Protein AF-A0A960PUS4-F1 (afdb_monomer)

Mean predicted aligned error: 9.08 Å

Secondary structure (DSSP, 8-state):
-PPPPP------HHHHHHHHHHHHHHT--HHHHHHHHHHHHHHHHHHHHHHHHHHHHH-PPPHHHHHHHHHHHHHHHHHHHHS-S-----------

Foldseek 3Di:
DDDDDDDDDDDDPVVQVVLCVVCVVVVHDSVRSVVVVVVVVVVVVVVVVVQVVVCVVPNDDDPVRVVVVVVVVVVVVVVVVPPDPPPPDDPDPDDD

Nearest PDB structures (foldseek):
  3oee-assembly2_J  TM=3.466E-01  e=2.449E+00  Saccharomyces cerevisiae

pLDDT: mean 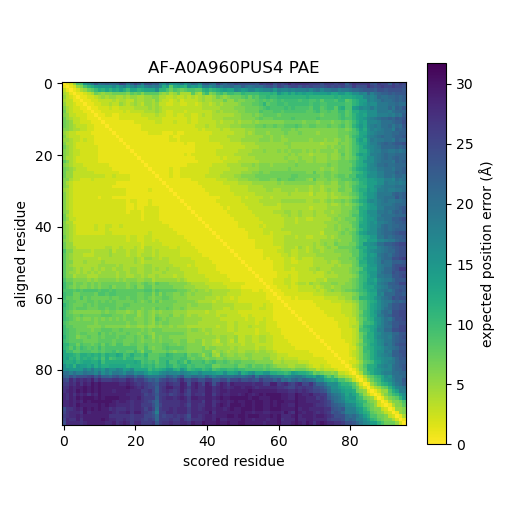88.76, std 16.91, range [43.12, 98.62]

Radius of gyration: 20.26 Å; Cα contacts (8 Å, |Δi|>4): 19; chains: 1; bounding box: 46×38×45 Å

Sequence (96 aa):
MVARPKRSISLPPELDAAIEVAATLEGTSFSGWLAQTAAHRLRIEQGWEGIEAWEADNGRLTADELAEGRRRARAMLAEAATGPAGDRARPQRAGA

Structure (mmCIF, N/CA/C/O backbone):
data_AF-A0A960PUS4-F1
#
_entry.id   AF-A0A960PUS4-F1
#
loop_
_atom_site.group_PDB
_atom_site.id
_atom_site.type_symbol
_atom_site.label_atom_id
_atom_site.label_alt_id
_atom_site.label_comp_id
_atom_site.label_asym_id
_atom_site.label_entity_id
_atom_site.label_seq_id
_atom_site.pdbx_PDB_ins_code
_atom_site.Cartn_x
_atom_site.Cartn_y
_atom_site.Cartn_z
_atom_site.occupancy
_atom_site.B_iso_or_equiv
_atom_site.auth_seq_id
_atom_site.auth_comp_id
_atom_site.auth_asym_id
_atom_site.auth_atom_id
_atom_site.pdbx_PDB_model_num
ATOM 1 N N . MET A 1 1 ? -29.534 5.926 -3.037 1.00 54.22 1 MET A N 1
ATOM 2 C CA . MET A 1 1 ? -28.611 5.358 -2.027 1.00 54.22 1 MET A CA 1
ATOM 3 C C . MET A 1 1 ? -28.119 4.015 -2.536 1.00 54.22 1 MET A C 1
ATOM 5 O O . MET A 1 1 ? -28.954 3.169 -2.818 1.00 54.22 1 MET A O 1
ATOM 9 N N . VAL A 1 2 ? -26.806 3.820 -2.690 1.00 76.50 2 VAL A N 1
ATOM 10 C CA . VAL A 1 2 ? -26.243 2.495 -3.012 1.00 76.50 2 VAL A CA 1
ATOM 11 C C . VAL A 1 2 ? -26.120 1.709 -1.709 1.00 76.50 2 VAL A C 1
ATOM 13 O O . VAL A 1 2 ? -25.483 2.181 -0.765 1.00 76.50 2 VAL A O 1
ATOM 16 N N . ALA A 1 3 ? -26.760 0.541 -1.634 1.00 85.56 3 ALA A N 1
ATOM 17 C CA . ALA A 1 3 ? -26.645 -0.343 -0.481 1.00 85.56 3 ALA A CA 1
ATOM 18 C C . ALA A 1 3 ? -25.194 -0.825 -0.343 1.00 85.56 3 ALA A C 1
ATOM 20 O O . ALA A 1 3 ? -24.610 -1.328 -1.302 1.00 85.56 3 ALA A O 1
ATOM 21 N N . ARG A 1 4 ? -24.605 -0.673 0.849 1.00 85.50 4 ARG A N 1
ATOM 22 C CA . ARG A 1 4 ? -23.268 -1.199 1.151 1.00 85.50 4 ARG A CA 1
ATOM 23 C C . ARG A 1 4 ? -23.421 -2.486 1.959 1.00 85.50 4 ARG A C 1
ATOM 25 O O . ARG A 1 4 ? -23.984 -2.418 3.055 1.00 85.50 4 ARG A O 1
ATOM 32 N N . PRO A 1 5 ? -22.963 -3.642 1.452 1.00 92.94 5 PRO A N 1
ATOM 33 C CA . PRO A 1 5 ? -23.037 -4.881 2.209 1.00 92.94 5 PRO A CA 1
ATOM 34 C C . PRO A 1 5 ? -22.202 -4.757 3.488 1.00 92.94 5 PRO A C 1
ATOM 36 O O . PRO A 1 5 ? -21.054 -4.320 3.447 1.00 92.94 5 PRO A O 1
ATOM 39 N N . LYS A 1 6 ? -22.781 -5.150 4.625 1.00 92.94 6 LYS A N 1
ATOM 40 C CA . LYS A 1 6 ? -22.073 -5.247 5.907 1.00 92.94 6 LYS A CA 1
ATOM 41 C C . LYS A 1 6 ? -21.567 -6.675 6.092 1.00 92.94 6 LYS A C 1
ATOM 43 O O . LYS A 1 6 ? -22.249 -7.625 5.713 1.00 92.94 6 LYS A O 1
ATOM 48 N N . ARG A 1 7 ? -20.374 -6.824 6.663 1.00 93.00 7 ARG A N 1
ATOM 49 C CA . ARG A 1 7 ? -19.764 -8.119 6.988 1.00 93.00 7 ARG A CA 1
ATOM 50 C C . ARG A 1 7 ? -19.353 -8.104 8.455 1.00 93.00 7 ARG A C 1
ATOM 52 O O . ARG A 1 7 ? -18.823 -7.101 8.919 1.00 93.00 7 ARG A O 1
ATOM 59 N N . SER A 1 8 ? -19.640 -9.190 9.168 1.00 95.44 8 SER A N 1
ATOM 60 C CA . SER A 1 8 ? -19.135 -9.428 10.521 1.00 95.44 8 SER A CA 1
ATOM 61 C C . SER A 1 8 ? -17.910 -10.327 10.411 1.00 95.44 8 SER A C 1
ATOM 63 O O . SER A 1 8 ? -17.946 -11.316 9.678 1.00 95.44 8 SER A O 1
ATOM 65 N N . ILE A 1 9 ? -16.827 -9.942 11.079 1.00 93.62 9 ILE A N 1
ATOM 66 C CA . ILE A 1 9 ? -15.550 -10.655 11.084 1.00 93.62 9 ILE A CA 1
ATOM 67 C C . ILE A 1 9 ? -15.003 -10.669 12.510 1.00 93.62 9 ILE A C 1
ATOM 69 O O . ILE A 1 9 ? -15.181 -9.698 13.243 1.00 93.62 9 ILE A O 1
ATOM 73 N N . SER A 1 10 ? -14.335 -11.756 12.884 1.00 96.75 10 SER A N 1
ATOM 74 C CA . SER A 1 10 ? -13.554 -11.826 14.120 1.00 96.75 10 SER A CA 1
ATOM 75 C C . SER A 1 10 ? -12.113 -11.429 13.823 1.00 96.75 10 SER A C 1
ATOM 77 O O . SER A 1 10 ? -11.552 -11.875 12.821 1.00 96.75 10 SER A O 1
ATOM 79 N N . LEU A 1 11 ? -11.517 -10.613 14.690 1.00 96.25 11 LEU A N 1
ATOM 80 C CA . LEU A 1 11 ? -10.136 -10.154 14.565 1.00 96.25 11 LEU A CA 1
ATOM 81 C C . LEU A 1 11 ? -9.323 -10.593 15.788 1.00 96.25 11 LEU A C 1
ATOM 83 O O . LEU A 1 11 ? -9.876 -10.644 16.890 1.00 96.25 11 LEU A O 1
ATOM 87 N N . PRO A 1 12 ? -8.023 -10.893 15.622 1.00 98.31 12 PRO A N 1
ATOM 88 C CA . PRO A 1 12 ? -7.111 -10.993 16.753 1.00 98.31 12 PRO A CA 1
ATOM 89 C C . PRO A 1 12 ? -7.147 -9.693 17.584 1.00 98.31 12 PRO A C 1
ATOM 91 O O . PRO A 1 12 ? -7.154 -8.615 16.978 1.00 98.31 12 PRO A O 1
ATOM 94 N N . PRO A 1 13 ? -7.175 -9.752 18.930 1.00 97.81 13 PRO A N 1
ATOM 95 C CA . PRO A 1 13 ? -7.309 -8.562 19.780 1.00 97.81 13 PRO A CA 1
ATOM 96 C C . PRO A 1 13 ? -6.253 -7.482 19.511 1.00 97.81 13 PRO A C 1
ATOM 98 O O . PRO A 1 13 ? -6.544 -6.289 19.513 1.00 97.81 13 PRO A O 1
ATOM 101 N N . GLU A 1 14 ? -5.022 -7.897 19.237 1.00 98.12 14 GLU A N 1
ATOM 102 C CA . GLU A 1 14 ? -3.911 -7.014 18.903 1.00 98.12 14 GLU A CA 1
ATOM 103 C C . GLU A 1 14 ? -4.105 -6.301 17.558 1.00 98.12 14 GLU A C 1
A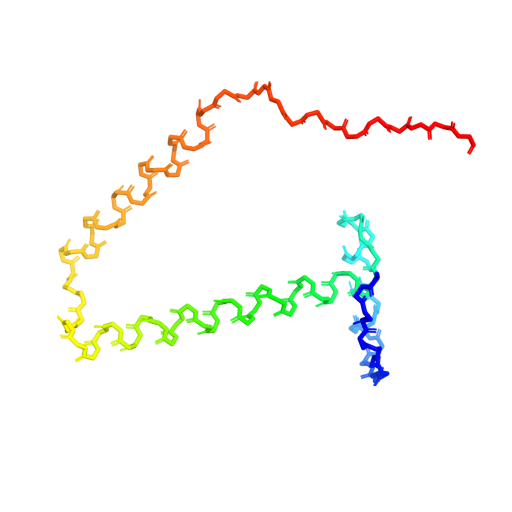TOM 105 O O . GLU A 1 14 ? -3.722 -5.139 17.415 1.00 98.12 14 GLU A O 1
ATOM 110 N N . LEU A 1 15 ? -4.737 -6.963 16.584 1.00 97.81 15 LEU A N 1
ATOM 111 C CA . LEU A 1 15 ? -5.037 -6.372 15.283 1.00 97.81 15 LEU A CA 1
ATOM 112 C C . LEU A 1 15 ? -6.201 -5.383 15.384 1.00 97.81 15 LEU A C 1
ATOM 114 O O . LEU A 1 15 ? -6.138 -4.317 14.779 1.00 97.81 15 LEU A O 1
ATOM 118 N N . ASP A 1 16 ? -7.233 -5.716 16.160 1.00 98.19 16 ASP A N 1
ATOM 119 C CA . ASP A 1 16 ? -8.349 -4.812 16.455 1.00 98.19 16 ASP A CA 1
ATOM 120 C C . ASP A 1 16 ? -7.845 -3.489 17.056 1.00 98.19 16 ASP A C 1
ATOM 122 O O . ASP A 1 16 ? -8.077 -2.416 16.493 1.00 98.19 16 ASP A O 1
ATOM 126 N N . ALA A 1 17 ? -7.026 -3.570 18.111 1.00 98.31 17 ALA A N 1
ATOM 127 C CA . ALA A 1 17 ? -6.429 -2.394 18.739 1.00 98.31 17 ALA A CA 1
ATOM 128 C C . ALA A 1 17 ? -5.545 -1.588 17.768 1.00 98.31 17 ALA A C 1
ATOM 130 O O . ALA A 1 17 ? -5.595 -0.356 17.753 1.00 98.31 17 ALA A O 1
ATOM 131 N N . ALA A 1 18 ? -4.749 -2.265 16.934 1.00 98.44 18 ALA A N 1
ATOM 132 C CA . ALA A 1 18 ? -3.896 -1.600 15.952 1.00 98.44 18 ALA A CA 1
ATOM 133 C C . ALA A 1 18 ? -4.706 -0.853 14.877 1.00 98.44 18 ALA A C 1
ATOM 135 O O . ALA A 1 18 ? -4.333 0.261 1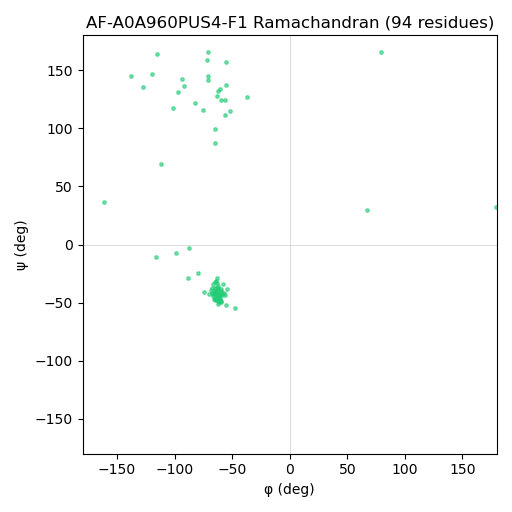4.500 1.00 98.44 18 ALA A O 1
ATOM 136 N N . ILE A 1 19 ? -5.817 -1.430 14.404 1.00 98.19 19 ILE A N 1
ATOM 137 C CA . ILE A 1 19 ? -6.697 -0.786 13.420 1.00 98.19 19 ILE A CA 1
ATOM 138 C C . ILE A 1 19 ? -7.376 0.440 14.030 1.00 98.19 19 ILE A C 1
ATOM 140 O O . ILE A 1 19 ? -7.433 1.474 13.370 1.00 98.19 19 ILE A O 1
ATOM 144 N N . GLU A 1 20 ? -7.852 0.364 15.274 1.00 98.38 20 GLU A N 1
ATOM 145 C CA . GLU A 1 20 ? -8.482 1.510 15.944 1.00 98.38 20 GLU A CA 1
ATOM 146 C C . GLU A 1 20 ? -7.509 2.694 16.074 1.00 98.38 20 GLU A C 1
ATOM 148 O O . GLU A 1 20 ? -7.855 3.839 15.760 1.00 98.38 20 GLU A O 1
ATOM 153 N N . VAL A 1 21 ? -6.257 2.419 16.458 1.00 98.62 21 VAL A N 1
ATOM 154 C CA . VAL A 1 21 ? -5.198 3.437 16.521 1.00 98.62 21 VAL A CA 1
ATOM 155 C C . VAL A 1 21 ? -4.923 4.024 15.137 1.00 98.62 21 VAL A C 1
ATOM 157 O O . VAL A 1 21 ? -4.905 5.247 14.990 1.00 98.62 21 VAL A O 1
ATOM 160 N N . ALA A 1 22 ? -4.741 3.186 14.114 1.00 98.50 22 ALA A N 1
ATOM 161 C CA . ALA A 1 22 ? -4.462 3.649 12.755 1.00 98.50 22 ALA A CA 1
ATOM 162 C C . ALA A 1 22 ? -5.617 4.488 12.182 1.00 98.50 22 ALA A C 1
ATOM 164 O O . ALA A 1 22 ? -5.395 5.577 11.653 1.00 98.50 22 ALA A O 1
ATOM 165 N N . ALA A 1 23 ? -6.858 4.035 12.369 1.00 98.44 23 ALA A N 1
ATOM 166 C CA . ALA A 1 23 ? -8.051 4.749 11.938 1.00 98.44 23 ALA A CA 1
ATOM 167 C C . ALA A 1 23 ? -8.165 6.123 12.615 1.00 98.44 23 ALA A C 1
ATOM 169 O O . ALA A 1 23 ? -8.432 7.120 11.942 1.00 98.44 23 ALA A O 1
ATOM 170 N N . THR A 1 24 ? -7.882 6.189 13.921 1.00 98.38 24 THR A N 1
ATOM 171 C CA . THR A 1 24 ? -7.861 7.441 14.688 1.00 98.38 24 THR A CA 1
ATOM 172 C C . THR A 1 24 ? -6.791 8.403 14.172 1.00 98.38 24 THR A C 1
ATOM 174 O O . THR A 1 24 ? -7.083 9.577 13.940 1.00 98.38 24 THR A O 1
ATOM 177 N N . LEU A 1 25 ? -5.563 7.917 13.960 1.00 98.25 25 LEU A N 1
ATOM 178 C CA . LEU A 1 25 ? -4.448 8.727 13.455 1.00 98.25 25 LEU A CA 1
ATOM 179 C C . LEU A 1 25 ? -4.725 9.285 12.051 1.00 98.25 25 LEU A C 1
ATOM 181 O O . LEU A 1 25 ? -4.354 10.421 11.757 1.00 98.25 25 LEU A O 1
ATOM 185 N N . GLU A 1 26 ? -5.407 8.515 11.205 1.00 97.88 26 GLU A N 1
ATOM 186 C CA . GLU A 1 26 ? -5.781 8.908 9.842 1.00 97.88 26 GLU A CA 1
ATOM 187 C C . GLU A 1 26 ? -7.121 9.663 9.758 1.00 97.88 26 GLU A C 1
ATOM 189 O O . GLU A 1 26 ? -7.512 10.118 8.682 1.00 97.88 26 GLU A O 1
ATOM 194 N N . GLY A 1 27 ? -7.836 9.831 10.877 1.00 97.94 27 GLY A N 1
ATOM 195 C CA . GLY A 1 27 ? -9.110 10.553 10.922 1.00 97.94 27 GLY A CA 1
ATOM 196 C C . GLY A 1 27 ? -10.252 9.858 10.170 1.00 97.94 27 GLY A C 1
ATOM 197 O O . GLY A 1 27 ? -11.147 10.526 9.649 1.00 97.94 27 GLY A O 1
ATOM 198 N N . THR A 1 28 ? -10.232 8.527 10.098 1.00 98.12 28 THR A N 1
ATOM 199 C CA . THR A 1 28 ? -11.277 7.692 9.487 1.00 98.12 28 THR A CA 1
ATOM 200 C C . THR A 1 28 ? -11.952 6.812 10.544 1.00 98.12 28 THR A C 1
ATOM 202 O O . THR A 1 28 ? -11.437 6.618 11.638 1.00 98.12 28 THR A O 1
ATOM 205 N N . SER A 1 29 ? -13.117 6.242 10.230 1.00 97.81 29 SER A N 1
ATOM 206 C CA . SER A 1 29 ? -13.684 5.172 11.060 1.00 97.81 29 SER A CA 1
ATOM 207 C C . SER A 1 29 ? -12.898 3.872 10.887 1.00 97.81 29 SER A C 1
ATOM 209 O O . SER A 1 29 ? -12.290 3.661 9.835 1.00 97.81 29 SER A O 1
ATOM 211 N N . PHE A 1 30 ? -12.999 2.961 11.859 1.00 97.19 30 PHE A N 1
ATOM 212 C CA . PHE A 1 30 ? -12.430 1.609 11.795 1.00 97.19 30 PHE A CA 1
ATOM 213 C C . PHE A 1 30 ? -12.747 0.901 10.467 1.00 97.19 30 PHE A C 1
ATOM 215 O O . PHE A 1 30 ? -11.862 0.484 9.720 1.00 97.19 30 PHE A O 1
ATOM 222 N N . SER A 1 31 ? -14.038 0.822 10.119 1.00 95.75 31 SER A N 1
ATOM 223 C CA . SER A 1 31 ? -14.484 0.191 8.866 1.00 95.75 31 SER A CA 1
ATOM 224 C C . SER A 1 31 ? -14.009 0.940 7.617 1.00 95.75 31 SER A C 1
ATOM 226 O O . SER A 1 31 ? -13.734 0.311 6.596 1.00 95.75 31 SER A O 1
ATOM 228 N N . GLY A 1 32 ? -13.883 2.268 7.695 1.00 96.56 32 GLY A N 1
ATOM 229 C CA . GLY A 1 32 ? -13.333 3.090 6.623 1.00 96.56 32 GLY A CA 1
ATOM 230 C C . GLY A 1 32 ? -11.844 2.837 6.407 1.00 96.56 32 GLY A C 1
ATOM 231 O O . GLY A 1 32 ? -11.417 2.724 5.260 1.00 96.56 32 GLY A O 1
ATOM 232 N N . TRP A 1 33 ? -11.068 2.693 7.483 1.00 97.94 33 TRP A N 1
ATOM 233 C CA . TRP A 1 33 ? -9.649 2.348 7.411 1.00 97.94 33 TRP A CA 1
ATOM 234 C C . TRP A 1 33 ? -9.466 0.969 6.780 1.00 97.94 33 TRP A C 1
ATOM 236 O O . TRP A 1 33 ? -8.780 0.828 5.771 1.00 97.94 33 TRP A O 1
ATOM 246 N N . LEU A 1 34 ? -10.188 -0.035 7.287 1.00 96.56 34 LEU A N 1
ATOM 247 C CA . LEU A 1 34 ? -10.113 -1.401 6.771 1.00 96.56 34 LEU A CA 1
ATOM 248 C C . LEU A 1 34 ? -10.490 -1.482 5.284 1.00 96.56 34 LEU A C 1
ATOM 250 O O . LEU A 1 34 ? -9.805 -2.142 4.503 1.00 96.56 34 LEU A O 1
ATOM 254 N N . ALA A 1 35 ? -11.554 -0.784 4.872 1.00 96.38 35 ALA A N 1
ATOM 255 C CA . ALA A 1 35 ? -11.977 -0.744 3.476 1.00 96.38 35 ALA A CA 1
ATOM 256 C C . ALA A 1 35 ? -10.932 -0.077 2.567 1.00 96.38 35 ALA A C 1
ATOM 258 O O . ALA A 1 35 ? -10.684 -0.568 1.466 1.00 96.38 35 ALA A O 1
ATOM 259 N N . GLN A 1 36 ? -10.307 1.016 3.015 1.00 97.19 36 GLN A N 1
ATOM 260 C CA . GLN A 1 36 ? -9.254 1.700 2.260 1.00 97.19 36 GLN A CA 1
ATOM 261 C C . GLN A 1 36 ? -8.003 0.831 2.122 1.00 97.19 36 GLN A C 1
ATOM 263 O O . GLN A 1 36 ? -7.484 0.690 1.014 1.00 97.19 36 GLN A O 1
ATOM 268 N N . THR A 1 37 ? -7.576 0.187 3.207 1.00 97.25 37 THR A N 1
ATOM 269 C CA . THR A 1 37 ? -6.440 -0.741 3.217 1.00 97.25 37 THR A CA 1
ATOM 270 C C . THR A 1 37 ? -6.683 -1.927 2.284 1.00 97.25 37 THR A C 1
ATOM 272 O O . THR A 1 37 ? -5.839 -2.231 1.437 1.00 97.25 37 THR A O 1
ATOM 275 N N . ALA A 1 38 ? -7.863 -2.552 2.354 1.00 96.88 38 ALA A N 1
ATOM 276 C CA . ALA A 1 38 ? -8.233 -3.647 1.458 1.00 96.88 38 ALA A CA 1
ATOM 277 C C . ALA A 1 38 ? -8.274 -3.194 -0.011 1.00 96.88 38 ALA A C 1
ATOM 279 O O . ALA A 1 38 ? -7.701 -3.848 -0.880 1.00 96.88 38 ALA A O 1
ATOM 280 N N . ALA A 1 39 ? -8.889 -2.043 -0.298 1.00 97.38 39 ALA A N 1
ATOM 281 C CA . ALA A 1 39 ? -8.942 -1.497 -1.651 1.00 97.38 39 ALA A CA 1
ATOM 282 C C . ALA A 1 39 ? -7.546 -1.1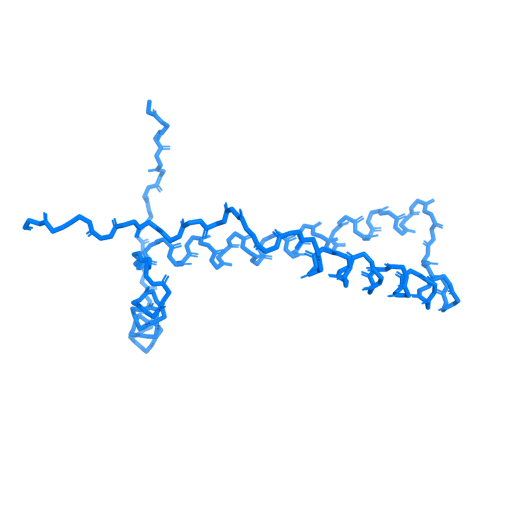62 -2.200 1.00 97.38 39 ALA A C 1
ATOM 284 O O . ALA A 1 39 ? -7.278 -1.373 -3.382 1.00 97.38 39 ALA A O 1
ATOM 285 N N . HIS A 1 40 ? -6.648 -0.646 -1.358 1.00 97.56 40 HIS A N 1
ATOM 286 C CA . HIS A 1 40 ? -5.264 -0.384 -1.736 1.00 97.56 40 HIS A CA 1
ATOM 287 C C . HIS A 1 40 ? -4.532 -1.678 -2.105 1.00 97.56 40 HIS A C 1
ATOM 289 O O . HIS A 1 40 ? -3.935 -1.748 -3.180 1.00 97.56 40 HIS A O 1
ATOM 295 N 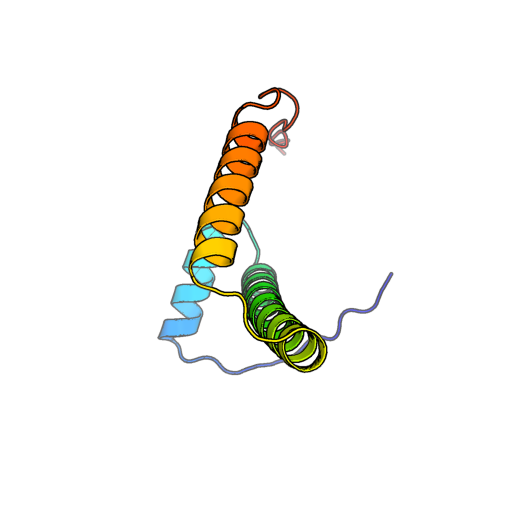N . ARG A 1 41 ? -4.645 -2.716 -1.267 1.00 98.00 41 ARG A N 1
ATOM 296 C CA . ARG A 1 41 ? -4.029 -4.022 -1.520 1.00 98.00 41 ARG A CA 1
ATOM 297 C C . ARG A 1 41 ? -4.528 -4.654 -2.820 1.00 98.00 41 ARG A C 1
ATOM 299 O O . ARG A 1 41 ? -3.714 -5.025 -3.660 1.00 98.00 41 ARG A O 1
ATOM 306 N N . LEU A 1 42 ? -5.845 -4.688 -3.017 1.00 98.19 42 LEU A N 1
ATOM 307 C CA . LEU A 1 42 ? -6.456 -5.249 -4.224 1.00 98.19 42 LEU A CA 1
ATOM 308 C C . LEU A 1 42 ? -6.068 -4.476 -5.490 1.00 98.19 42 LEU A C 1
ATOM 310 O O . LEU A 1 42 ? -5.959 -5.065 -6.560 1.00 98.19 42 LEU A O 1
ATOM 314 N N . ARG A 1 43 ? -5.865 -3.154 -5.404 1.00 97.88 43 ARG A N 1
ATOM 315 C CA . ARG A 1 43 ? -5.405 -2.353 -6.551 1.00 97.88 43 ARG A CA 1
ATOM 316 C C . ARG A 1 43 ? -3.973 -2.706 -6.949 1.00 97.88 43 ARG A C 1
ATOM 318 O O . ARG A 1 43 ? -3.670 -2.714 -8.135 1.00 97.88 43 ARG A O 1
ATOM 325 N N . ILE A 1 44 ? -3.105 -2.979 -5.974 1.00 97.75 44 ILE A N 1
ATOM 326 C CA . ILE A 1 44 ? -1.737 -3.436 -6.243 1.00 97.75 44 ILE A CA 1
ATOM 327 C C . ILE A 1 44 ? -1.770 -4.794 -6.945 1.00 97.75 44 ILE A C 1
ATOM 329 O O . ILE A 1 44 ? -1.097 -4.956 -7.954 1.00 97.75 44 ILE A O 1
ATOM 333 N N . GLU A 1 45 ? -2.572 -5.737 -6.448 1.00 98.06 45 GLU A N 1
ATOM 334 C CA . GLU A 1 45 ? -2.718 -7.074 -7.046 1.00 98.06 45 GLU A CA 1
ATOM 335 C C . GLU A 1 45 ? -3.220 -7.000 -8.493 1.00 98.06 45 GLU A C 1
ATOM 337 O O . GLU A 1 45 ? -2.553 -7.509 -9.388 1.0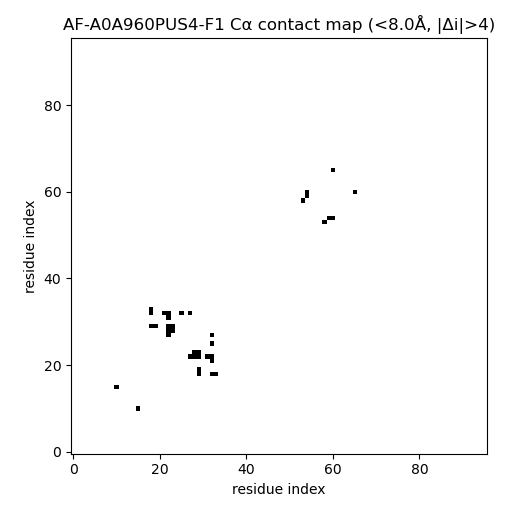0 98.06 45 GLU A O 1
ATOM 342 N N . GLN A 1 46 ? -4.288 -6.238 -8.749 1.00 97.94 46 GLN A N 1
ATOM 343 C CA . GLN A 1 46 ? -4.764 -5.966 -10.115 1.00 97.94 46 GLN A CA 1
ATOM 344 C C . GLN A 1 46 ? -3.695 -5.298 -10.995 1.00 97.94 46 GLN A C 1
ATOM 346 O O . GLN A 1 46 ? -3.643 -5.525 -12.201 1.00 97.94 46 GLN A O 1
ATOM 351 N N . GLY A 1 47 ? -2.840 -4.455 -10.409 1.00 96.69 47 GLY A N 1
ATOM 352 C CA . GLY A 1 47 ? -1.718 -3.843 -11.116 1.00 96.69 47 GLY A CA 1
ATOM 353 C C . GLY A 1 47 ? -0.687 -4.872 -11.578 1.00 96.69 47 GLY A C 1
ATOM 354 O O . GLY A 1 47 ? -0.223 -4.789 -12.712 1.00 96.69 47 GLY A O 1
ATOM 355 N N . TRP A 1 48 ? -0.359 -5.851 -10.732 1.00 97.06 48 TRP A N 1
ATOM 356 C CA . TRP A 1 48 ? 0.540 -6.949 -11.096 1.00 97.06 48 TRP A CA 1
ATOM 357 C C . TRP A 1 48 ? -0.053 -7.828 -12.192 1.00 97.06 48 TRP A C 1
ATOM 359 O O . TRP A 1 48 ? 0.616 -8.062 -13.193 1.00 97.06 48 TRP A O 1
ATOM 369 N N . GLU A 1 49 ? -1.319 -8.222 -12.056 1.00 97.50 49 GLU A N 1
ATOM 370 C CA . GLU A 1 49 ? -2.033 -8.992 -13.084 1.00 97.50 49 GLU A CA 1
ATOM 371 C C . GLU A 1 49 ? -2.048 -8.255 -14.432 1.00 97.50 49 GLU A C 1
ATOM 373 O O . GLU A 1 49 ? -1.813 -8.848 -15.483 1.00 97.50 49 GLU A O 1
ATOM 378 N N . GLY A 1 50 ? -2.262 -6.935 -14.409 1.00 96.81 50 GLY A N 1
ATOM 379 C CA . GLY A 1 50 ? -2.210 -6.105 -15.610 1.00 96.81 50 GLY A CA 1
ATOM 380 C C . GLY A 1 50 ? -0.822 -6.056 -16.257 1.00 96.81 50 GLY A C 1
ATOM 381 O O . GLY A 1 50 ? -0.725 -6.066 -17.484 1.00 96.81 50 GLY A O 1
ATOM 382 N N . ILE A 1 51 ? 0.249 -6.027 -15.456 1.00 95.31 51 ILE A N 1
ATOM 383 C CA . ILE A 1 51 ? 1.628 -6.096 -15.964 1.00 95.31 51 ILE A CA 1
ATOM 384 C C . ILE A 1 51 ? 1.885 -7.459 -16.606 1.00 95.31 51 ILE A C 1
ATOM 386 O O . ILE A 1 51 ? 2.400 -7.504 -17.718 1.00 95.31 51 ILE A O 1
ATOM 390 N N . GLU A 1 52 ? 1.502 -8.553 -15.949 1.00 96.38 52 GLU A N 1
ATOM 391 C CA . GLU A 1 52 ? 1.682 -9.909 -16.481 1.00 96.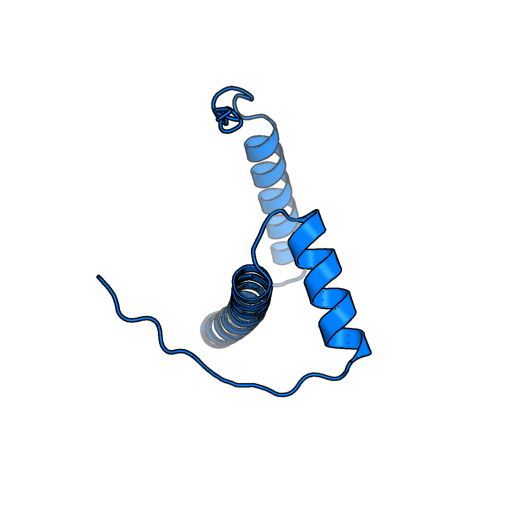38 52 GLU A CA 1
ATOM 392 C C . GLU A 1 52 ? 0.942 -10.103 -17.809 1.00 96.38 52 GLU A C 1
ATOM 394 O O . GLU A 1 52 ? 1.519 -10.617 -18.768 1.00 96.38 52 GLU A O 1
ATOM 399 N N . ALA A 1 53 ? -0.304 -9.627 -17.898 1.00 97.25 53 ALA A N 1
ATOM 400 C CA . ALA A 1 53 ? -1.081 -9.664 -19.134 1.00 97.25 53 ALA A CA 1
ATOM 401 C C . ALA A 1 53 ? -0.410 -8.857 -20.257 1.00 97.25 53 ALA A C 1
ATOM 403 O O . ALA A 1 53 ? -0.310 -9.325 -21.387 1.00 97.25 53 ALA A O 1
ATOM 404 N N . TRP A 1 54 ? 0.105 -7.664 -19.947 1.00 96.44 54 TRP A N 1
ATOM 405 C CA . TRP A 1 54 ? 0.820 -6.851 -20.927 1.00 96.44 54 TRP A CA 1
ATOM 406 C C . TRP A 1 54 ? 2.137 -7.506 -21.378 1.00 96.44 54 TRP A C 1
ATOM 408 O O . TRP A 1 54 ? 2.432 -7.511 -22.574 1.00 96.44 54 TRP A O 1
ATOM 418 N N . GLU A 1 55 ? 2.913 -8.089 -20.457 1.00 96.75 55 GLU A N 1
ATOM 419 C CA . GLU A 1 55 ? 4.171 -8.784 -20.773 1.00 96.75 55 GLU A CA 1
ATOM 420 C C . GLU A 1 55 ? 3.943 -10.027 -21.644 1.00 96.75 55 GLU A C 1
ATOM 422 O O . GLU A 1 55 ? 4.801 -10.351 -22.465 1.00 96.75 55 GLU A O 1
ATOM 427 N N . ALA A 1 56 ? 2.801 -10.707 -21.505 1.00 97.12 56 ALA A N 1
ATOM 428 C CA . ALA A 1 56 ? 2.446 -11.844 -22.354 1.00 97.12 56 ALA A CA 1
ATOM 429 C C . ALA A 1 56 ? 2.304 -11.446 -23.835 1.00 97.12 56 ALA A C 1
ATOM 431 O O . ALA A 1 56 ? 2.746 -12.190 -24.710 1.00 97.12 56 ALA A O 1
ATOM 432 N N . ASP A 1 57 ? 1.755 -10.258 -24.105 1.00 97.69 57 ASP A N 1
ATOM 433 C CA . ASP A 1 57 ? 1.527 -9.757 -25.466 1.00 97.69 57 ASP A CA 1
ATOM 434 C C . ASP A 1 57 ? 2.730 -8.984 -26.040 1.00 97.69 57 ASP A C 1
ATOM 436 O O . ASP A 1 57 ? 2.927 -8.953 -27.256 1.00 97.69 57 ASP A O 1
ATOM 440 N N . ASN A 1 58 ? 3.535 -8.340 -25.187 1.00 96.31 58 ASN A N 1
ATOM 441 C CA . ASN A 1 58 ? 4.567 -7.376 -25.606 1.00 96.31 58 ASN A CA 1
ATOM 442 C C . ASN A 1 58 ? 6.002 -7.818 -25.278 1.00 96.31 58 ASN A C 1
ATOM 444 O O . ASN A 1 58 ? 6.961 -7.210 -25.754 1.00 96.31 58 ASN A O 1
ATOM 448 N N . GLY A 1 59 ? 6.164 -8.875 -24.482 1.00 95.62 59 GLY A N 1
ATOM 449 C CA . GLY A 1 59 ? 7.440 -9.246 -23.884 1.00 95.62 59 GLY A CA 1
ATOM 450 C C . GLY A 1 59 ? 7.780 -8.401 -22.653 1.00 95.62 59 GLY A C 1
ATOM 451 O O . GLY A 1 59 ? 7.183 -7.362 -22.372 1.00 95.62 59 GLY A O 1
ATOM 452 N N . ARG A 1 60 ? 8.764 -8.870 -21.881 1.00 95.62 60 ARG A N 1
ATOM 453 C CA . ARG A 1 60 ? 9.244 -8.169 -20.682 1.00 95.62 60 ARG A CA 1
ATOM 454 C C . ARG A 1 60 ? 10.015 -6.916 -21.078 1.00 95.62 60 ARG A C 1
ATOM 456 O O . ARG A 1 60 ? 10.827 -6.964 -22.000 1.00 95.62 60 ARG A O 1
ATOM 463 N N . LEU A 1 61 ? 9.843 -5.840 -20.310 1.00 94.31 61 LEU A N 1
ATOM 464 C CA . LEU A 1 61 ? 10.662 -4.639 -20.474 1.00 94.31 61 LEU A CA 1
ATOM 465 C C . LEU A 1 61 ? 12.144 -4.961 -20.251 1.00 94.31 61 LEU A C 1
ATOM 467 O O . LEU A 1 61 ? 12.528 -5.592 -19.260 1.00 94.31 61 LEU A O 1
ATOM 471 N N . THR A 1 62 ? 12.988 -4.474 -21.153 1.00 96.12 62 THR A N 1
ATOM 472 C CA . THR A 1 62 ? 14.443 -4.565 -21.027 1.00 96.12 62 THR A CA 1
ATOM 473 C C . THR A 1 62 ? 14.967 -3.648 -19.915 1.00 96.12 62 THR A C 1
ATOM 475 O O . THR A 1 62 ? 14.282 -2.746 -19.421 1.00 96.12 62 THR A O 1
ATOM 478 N N . ALA A 1 63 ? 16.222 -3.854 -19.503 1.00 97.19 63 ALA A N 1
ATOM 479 C CA . ALA A 1 63 ? 16.858 -3.021 -18.481 1.00 97.19 63 ALA A CA 1
ATOM 480 C C . ALA A 1 63 ? 16.923 -1.534 -18.884 1.00 97.19 63 ALA A C 1
ATOM 482 O O . ALA A 1 63 ? 16.697 -0.663 -18.038 1.00 97.19 63 ALA A O 1
ATOM 483 N N . ASP A 1 64 ? 17.174 -1.251 -20.165 1.00 97.75 64 ASP A N 1
ATOM 484 C CA . ASP A 1 64 ? 17.263 0.112 -20.697 1.00 97.75 64 ASP A CA 1
ATOM 485 C C . ASP A 1 64 ? 15.893 0.795 -20.731 1.00 97.75 64 ASP A C 1
ATOM 487 O O . ASP A 1 64 ? 15.756 1.944 -20.296 1.00 97.75 64 ASP A O 1
ATOM 491 N N . GLU A 1 65 ? 14.853 0.070 -21.149 1.00 96.88 65 GLU A N 1
ATOM 492 C CA . GLU A 1 65 ? 13.472 0.561 -21.137 1.00 96.88 65 GLU A CA 1
ATOM 493 C C . GLU A 1 65 ? 12.975 0.824 -19.714 1.00 96.88 65 GLU A C 1
ATOM 495 O O . GLU A 1 65 ? 12.342 1.850 -19.457 1.00 96.88 65 GLU A O 1
ATOM 500 N N . LEU A 1 66 ? 13.310 -0.046 -18.755 1.00 96.56 66 LEU A N 1
ATOM 501 C CA . LEU A 1 66 ? 13.015 0.180 -17.338 1.00 96.56 66 LEU A CA 1
ATOM 502 C C . LEU A 1 66 ? 13.753 1.406 -16.794 1.00 96.56 66 LEU A C 1
ATOM 504 O O . LEU A 1 66 ? 13.179 2.182 -16.025 1.00 96.56 66 LEU A O 1
ATOM 508 N N . ALA A 1 67 ? 15.020 1.600 -17.163 1.00 97.69 67 ALA A N 1
ATOM 509 C CA . ALA A 1 67 ? 15.789 2.765 -16.740 1.00 97.69 67 ALA A CA 1
ATOM 510 C C . ALA A 1 67 ? 15.173 4.066 -17.278 1.00 97.69 67 ALA A C 1
ATOM 512 O O . ALA A 1 67 ? 15.003 5.021 -16.513 1.00 97.69 67 ALA A O 1
ATOM 513 N N . GLU A 1 68 ? 14.782 4.085 -18.553 1.00 97.94 68 GLU A N 1
ATOM 514 C CA . GLU A 1 68 ? 14.093 5.215 -19.179 1.00 97.94 68 GLU A CA 1
ATOM 515 C C . GLU A 1 68 ? 12.707 5.457 -18.572 1.00 97.94 68 GLU A C 1
ATOM 517 O O . GLU A 1 68 ? 12.390 6.577 -18.169 1.00 97.94 68 GLU A O 1
ATOM 522 N N . GLY A 1 69 ? 11.897 4.410 -18.407 1.00 95.75 69 GLY A N 1
ATOM 523 C CA . GLY A 1 69 ? 10.587 4.499 -17.762 1.00 95.75 69 GLY A CA 1
ATOM 524 C C . GLY A 1 69 ? 10.670 5.083 -16.350 1.00 95.75 69 GLY A C 1
ATOM 525 O O . GLY A 1 69 ? 9.908 5.986 -16.005 1.00 95.75 69 GLY A O 1
ATOM 526 N N . ARG A 1 70 ? 11.655 4.658 -15.549 1.00 97.62 70 ARG A N 1
ATOM 527 C CA . ARG A 1 70 ? 11.891 5.210 -14.203 1.00 97.62 70 ARG A CA 1
ATOM 528 C C . ARG A 1 70 ? 12.315 6.678 -14.231 1.00 97.62 70 ARG A C 1
ATOM 530 O O . ARG A 1 70 ? 11.919 7.423 -13.336 1.00 97.62 70 ARG A O 1
ATOM 537 N N . ARG A 1 71 ? 13.125 7.105 -15.211 1.00 97.94 71 ARG A N 1
ATOM 538 C CA . ARG A 1 71 ? 13.480 8.527 -15.382 1.00 97.94 71 ARG A CA 1
ATOM 539 C C . AR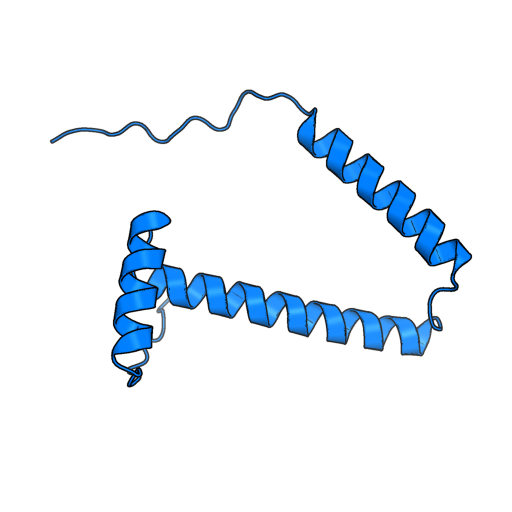G A 1 71 ? 12.230 9.362 -15.650 1.00 97.94 71 ARG A C 1
ATOM 541 O O . ARG A 1 71 ? 12.002 10.329 -14.927 1.00 97.94 71 ARG A O 1
ATOM 548 N N . ARG A 1 72 ? 11.397 8.934 -16.604 1.00 97.50 72 ARG A N 1
ATOM 549 C CA . ARG A 1 72 ? 10.137 9.612 -16.949 1.00 97.50 72 ARG A CA 1
ATOM 550 C C . ARG A 1 72 ? 9.169 9.668 -15.770 1.00 97.50 72 ARG A C 1
ATOM 552 O O . ARG A 1 72 ? 8.691 10.744 -15.432 1.00 97.50 72 ARG A O 1
ATOM 559 N N . ALA A 1 73 ? 8.953 8.548 -15.079 1.00 95.38 73 ALA A N 1
ATOM 560 C CA . ALA A 1 73 ? 8.065 8.497 -13.917 1.00 95.38 73 ALA A CA 1
ATOM 561 C C . ALA A 1 73 ? 8.503 9.459 -12.798 1.00 95.38 73 ALA A C 1
ATOM 563 O O . ALA A 1 73 ? 7.673 10.159 -12.223 1.00 95.38 73 ALA A O 1
ATOM 564 N N . ARG A 1 74 ? 9.811 9.546 -12.510 1.00 96.69 74 ARG A N 1
ATOM 565 C CA . ARG A 1 74 ? 10.333 10.508 -11.525 1.00 96.69 74 ARG A CA 1
ATOM 566 C C . ARG A 1 74 ? 10.118 11.959 -11.948 1.00 96.69 74 ARG A C 1
ATOM 568 O O . ARG A 1 74 ? 9.766 12.765 -11.094 1.00 96.69 74 ARG A O 1
ATOM 575 N N . ALA A 1 75 ? 10.313 12.282 -13.228 1.00 95.69 75 ALA A N 1
ATOM 576 C CA . ALA A 1 75 ? 10.063 13.628 -13.743 1.00 95.69 75 ALA A CA 1
ATOM 577 C C . ALA A 1 75 ? 8.586 14.022 -13.570 1.00 95.69 75 ALA A C 1
ATOM 579 O O . ALA A 1 75 ? 8.299 15.050 -12.965 1.00 95.69 75 ALA A O 1
ATOM 580 N N . MET A 1 76 ? 7.658 13.142 -13.961 1.00 94.94 76 MET A N 1
ATOM 581 C CA . MET A 1 76 ? 6.215 13.369 -13.799 1.00 94.94 76 MET A CA 1
ATOM 582 C C . MET A 1 76 ? 5.807 13.566 -12.330 1.00 94.94 76 MET A C 1
ATOM 584 O O . MET A 1 76 ? 4.973 14.413 -12.018 1.00 94.94 76 MET A O 1
ATOM 588 N N . LEU A 1 77 ? 6.397 12.800 -11.404 1.00 93.19 77 LEU A N 1
ATOM 589 C CA . LEU A 1 77 ? 6.136 12.959 -9.969 1.00 93.19 77 LEU A CA 1
ATOM 590 C C . LEU A 1 77 ? 6.687 14.279 -9.419 1.00 93.19 77 LEU A C 1
ATOM 592 O O . LEU A 1 77 ? 6.035 14.909 -8.589 1.00 93.19 77 LEU A O 1
ATOM 596 N N . ALA A 1 78 ? 7.867 14.705 -9.877 1.00 93.06 78 ALA A N 1
ATOM 597 C CA . ALA A 1 78 ? 8.440 15.990 -9.494 1.00 93.06 78 ALA A CA 1
ATOM 598 C C . ALA A 1 78 ? 7.581 17.159 -10.002 1.00 93.06 78 ALA A C 1
ATOM 600 O O . ALA A 1 78 ? 7.320 18.086 -9.243 1.00 93.06 78 ALA A O 1
ATOM 601 N N . GLU A 1 79 ? 7.081 17.082 -11.237 1.00 91.06 79 GLU A N 1
ATOM 602 C CA . GLU A 1 79 ? 6.149 18.062 -11.814 1.00 91.06 79 GLU A CA 1
ATOM 603 C C . GLU A 1 79 ? 4.824 18.121 -11.043 1.00 91.06 79 GLU A C 1
ATOM 605 O O . GLU A 1 79 ? 4.334 19.199 -10.706 1.00 91.06 79 GLU A O 1
ATOM 610 N N . ALA A 1 80 ? 4.258 16.966 -10.686 1.00 88.31 80 ALA A N 1
ATOM 611 C CA . ALA A 1 80 ? 3.047 16.908 -9.870 1.00 88.31 80 ALA A CA 1
ATOM 612 C C . ALA A 1 80 ? 3.246 17.504 -8.462 1.00 88.31 80 ALA A C 1
ATOM 614 O O . ALA A 1 80 ? 2.294 18.023 -7.878 1.00 88.31 80 ALA A O 1
ATOM 615 N N . ALA A 1 81 ? 4.466 17.443 -7.920 1.00 83.25 81 ALA A N 1
ATOM 616 C CA . ALA A 1 81 ? 4.815 18.041 -6.634 1.00 83.25 81 ALA A CA 1
ATOM 617 C C . ALA A 1 81 ? 5.066 19.560 -6.712 1.00 83.25 81 ALA A C 1
ATOM 619 O O . ALA A 1 81 ? 4.916 20.242 -5.700 1.00 83.25 81 ALA A O 1
ATOM 620 N N . THR A 1 82 ? 5.439 20.091 -7.884 1.00 80.00 82 THR A N 1
ATOM 621 C CA . THR A 1 82 ? 5.722 21.522 -8.110 1.00 80.00 82 THR A CA 1
ATOM 622 C C . THR A 1 82 ? 4.567 22.300 -8.747 1.00 80.00 82 THR A C 1
ATOM 624 O O . THR A 1 82 ? 4.628 23.530 -8.804 1.00 80.00 82 THR A O 1
ATOM 627 N N . GLY A 1 83 ? 3.495 21.624 -9.182 1.00 69.06 83 GLY A N 1
ATOM 628 C CA . GLY A 1 83 ? 2.223 22.256 -9.556 1.00 69.06 83 GLY A CA 1
ATOM 629 C C . GLY A 1 83 ? 1.650 23.124 -8.421 1.00 69.06 83 GLY A C 1
ATOM 630 O O . GLY A 1 83 ? 2.011 22.924 -7.260 1.00 69.06 83 GLY A O 1
ATOM 631 N N . PRO A 1 84 ? 0.781 24.113 -8.715 1.00 54.91 84 PRO A N 1
ATOM 632 C CA . PRO A 1 84 ? 0.455 25.182 -7.776 1.00 54.91 84 PRO A CA 1
ATOM 633 C C . PRO A 1 84 ? -0.062 24.627 -6.445 1.00 54.91 84 PRO A C 1
ATOM 635 O O . PRO A 1 84 ? -1.16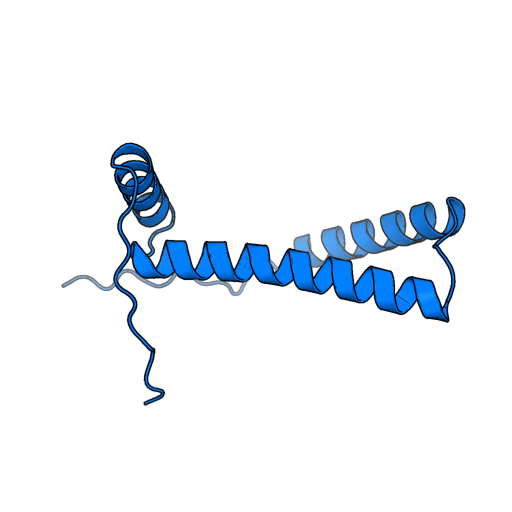1 24.075 -6.346 1.00 54.91 84 PRO A O 1
ATOM 638 N N . ALA A 1 85 ? 0.747 24.807 -5.401 1.00 57.09 85 ALA A N 1
ATOM 639 C CA . ALA A 1 85 ? 0.342 24.661 -4.016 1.00 57.09 85 ALA A CA 1
ATOM 640 C C . ALA A 1 85 ? -0.694 25.751 -3.708 1.00 57.09 85 ALA A C 1
ATOM 642 O O . ALA A 1 85 ? -0.338 26.855 -3.307 1.00 57.09 85 ALA A O 1
ATOM 643 N N . GLY A 1 86 ? -1.975 25.477 -3.962 1.00 48.47 86 GLY A N 1
ATOM 644 C CA . GLY A 1 86 ? -2.976 26.525 -3.796 1.00 48.47 86 GLY A CA 1
ATOM 645 C C . GLY A 1 86 ? -4.423 26.176 -4.107 1.00 48.47 86 GLY A C 1
ATOM 646 O O . GLY A 1 86 ? -5.110 27.072 -4.560 1.00 48.47 86 GLY A O 1
ATOM 647 N N . ASP A 1 87 ? -4.910 24.946 -3.891 1.00 49.09 87 ASP A N 1
ATOM 648 C CA . ASP A 1 87 ? -6.374 24.746 -3.758 1.00 49.09 87 ASP A CA 1
ATOM 649 C C . ASP A 1 87 ? -6.808 23.431 -3.078 1.00 49.09 87 ASP A C 1
ATOM 651 O O . ASP A 1 87 ? -7.790 22.790 -3.445 1.00 49.09 87 ASP A O 1
ATOM 655 N N . ARG A 1 88 ? -6.072 22.967 -2.063 1.00 52.22 88 ARG A N 1
ATOM 656 C CA . ARG A 1 88 ? -6.605 21.942 -1.146 1.00 52.22 88 ARG A CA 1
ATOM 657 C C . ARG A 1 88 ? -6.809 22.572 0.213 1.00 52.22 88 ARG A C 1
ATOM 659 O O . ARG A 1 88 ? -6.075 22.315 1.165 1.00 52.22 88 ARG A O 1
ATOM 666 N N . ALA A 1 89 ? -7.796 23.462 0.256 1.00 43.12 89 ALA A N 1
ATOM 667 C CA . ALA A 1 89 ? -8.339 23.987 1.489 1.00 43.12 89 ALA A CA 1
ATOM 668 C C . ALA A 1 89 ? -8.711 22.816 2.412 1.00 43.12 89 ALA A C 1
ATOM 670 O O . ALA A 1 89 ? -9.585 21.999 2.128 1.00 43.12 89 ALA A O 1
ATOM 671 N N . ARG A 1 90 ? -7.994 22.752 3.532 1.00 47.97 90 ARG A N 1
ATOM 672 C CA . ARG A 1 90 ? -8.384 22.089 4.774 1.00 47.97 90 ARG A CA 1
ATOM 673 C C . ARG A 1 90 ? -9.895 22.280 5.006 1.00 47.97 90 ARG A C 1
ATOM 675 O O . ARG A 1 90 ? -10.328 23.434 5.020 1.00 47.97 90 ARG A O 1
ATOM 682 N N . PRO A 1 91 ? -10.699 21.224 5.234 1.00 46.62 91 PRO A N 1
ATOM 683 C CA . PRO A 1 91 ? -12.077 21.426 5.655 1.00 46.62 91 PRO A CA 1
ATOM 684 C C . PRO A 1 91 ? -12.076 22.198 6.979 1.00 46.62 91 PRO A C 1
ATOM 686 O O . PRO A 1 91 ? -11.410 21.820 7.948 1.00 46.62 91 PRO A O 1
ATOM 689 N N . GLN A 1 92 ? -12.779 23.331 6.978 1.00 48.16 92 GLN A N 1
ATOM 690 C CA . GLN A 1 92 ? -13.023 24.144 8.160 1.00 48.16 92 GLN A CA 1
ATOM 691 C C . GLN A 1 92 ? -13.697 23.268 9.218 1.00 48.16 92 GLN A C 1
ATOM 693 O O . GLN A 1 92 ? -14.740 22.663 8.969 1.00 48.16 92 GLN A O 1
ATOM 698 N N . ARG A 1 93 ? -13.096 23.206 10.409 1.00 50.75 93 ARG A N 1
ATOM 699 C CA . ARG A 1 93 ? -13.784 22.741 11.612 1.00 50.75 93 ARG A CA 1
ATOM 700 C C . ARG A 1 93 ? -14.895 23.748 11.908 1.00 50.75 93 ARG A C 1
ATOM 702 O O . ARG A 1 93 ? -14.617 24.813 12.450 1.00 50.75 93 ARG A O 1
ATOM 709 N N . ALA A 1 94 ? -16.125 23.426 11.524 1.00 44.00 94 ALA A N 1
ATOM 710 C CA . ALA A 1 94 ? -17.297 24.090 12.069 1.00 44.00 94 ALA A CA 1
ATOM 711 C C . ALA A 1 94 ? -17.515 23.534 13.479 1.00 44.00 94 ALA A C 1
ATOM 713 O O . ALA A 1 94 ? -17.715 22.333 13.652 1.00 44.00 94 ALA A O 1
ATOM 714 N N . GLY A 1 95 ? -17.392 24.402 14.479 1.00 51.41 95 GLY A N 1
ATOM 715 C CA . GLY A 1 95 ? -17.834 24.092 15.828 1.00 51.41 95 GLY A CA 1
ATOM 716 C C . GLY A 1 95 ? -19.359 24.059 15.908 1.00 51.41 95 GLY A C 1
ATOM 717 O O . GLY A 1 95 ? -20.032 24.846 15.243 1.00 51.41 95 GLY A O 1
ATOM 718 N N . ALA A 1 96 ? -19.858 23.154 16.742 1.00 45.62 96 ALA A N 1
ATOM 719 C CA . ALA A 1 96 ? -21.025 23.301 17.606 1.00 45.62 96 ALA A CA 1
ATOM 720 C C . ALA A 1 96 ? -20.915 22.220 18.685 1.00 45.62 96 ALA A C 1
ATOM 722 O O . ALA A 1 96 ? -20.665 21.053 18.302 1.00 45.62 96 ALA A O 1
#

Solvent-accessible surface area (backbone atoms only — not comparable to full-atom values): 6035 Å² total; per-residue (Å²): 134,85,86,74,89,84,83,89,79,89,68,60,70,70,56,50,55,50,43,48,53,50,11,57,78,71,73,42,52,55,69,55,38,53,51,51,53,52,52,51,54,53,51,50,52,54,48,52,53,52,48,54,57,49,31,74,78,69,49,76,82,49,75,66,56,48,52,51,51,52,53,53,52,52,51,56,53,52,49,67,68,67,47,84,91,79,80,82,77,74,81,77,84,78,85,131